Protein AF-A0A7T9HFQ9-F1 (afdb_monomer)

Secondary structure (DSSP, 8-state):
--S---B-----STT--SEEETTEEEEEE-SB-HHHHHHHHHHHHHHTTT-SEEEEEE-SB-S-HHHHHHHHHHHHHHHTTTEEEEE-

Sequence (88 aa):
MIPGEIGYEVQRGSSRPDIVVGDIAIEIKGPTDNQGLITIADKINRYSQHFEHIIVVLFEVQIFERFYNEWYEGIMRQYGDLVTIIRK

Solvent-accessible surface area (backbone atoms only — not comparable to full-atom values): 5248 Å² total; per-residue (Å²): 138,79,88,80,70,81,57,81,74,85,84,87,62,101,77,70,60,74,36,47,57,82,53,30,36,32,38,78,42,66,74,24,39,71,67,47,54,52,54,48,52,57,45,48,68,55,44,65,77,76,31,77,32,38,40,39,40,39,28,54,70,68,56,61,66,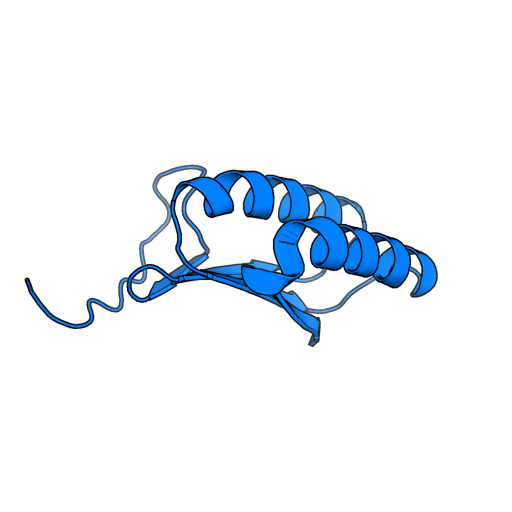68,60,52,48,58,51,49,55,52,47,44,72,78,36,50,93,39,48,4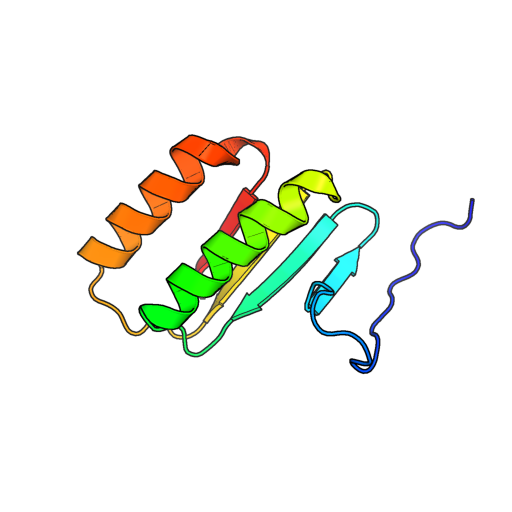7,82,45,81,90

Structure (mmCIF, N/CA/C/O backbone):
data_AF-A0A7T9HFQ9-F1
#
_entry.id   AF-A0A7T9HFQ9-F1
#
loop_
_atom_site.group_PDB
_atom_site.id
_atom_site.type_symbol
_atom_site.label_atom_id
_atom_site.label_alt_id
_atom_site.label_comp_id
_atom_site.label_asym_id
_atom_site.label_entity_id
_atom_site.label_seq_id
_atom_site.pdbx_PDB_ins_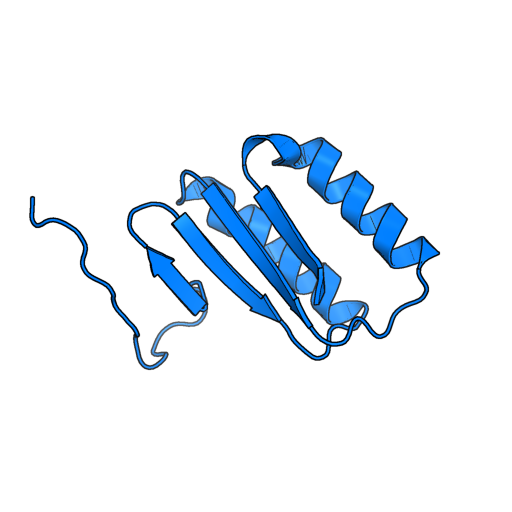code
_atom_site.Cartn_x
_atom_site.Cartn_y
_atom_site.Cartn_z
_atom_site.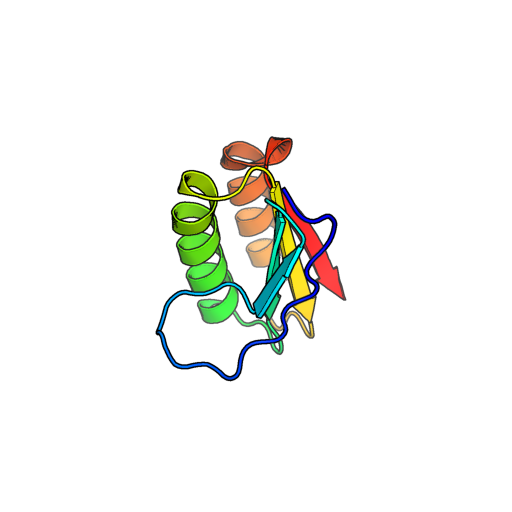occupancy
_atom_site.B_iso_or_equiv
_atom_site.auth_seq_id
_atom_site.auth_comp_id
_atom_site.auth_asym_id
_atom_site.auth_atom_id
_atom_site.pdbx_PDB_model_num
ATOM 1 N N . MET A 1 1 ? -25.867 -6.704 15.617 1.00 41.47 1 MET A N 1
ATOM 2 C CA . MET A 1 1 ? -24.440 -6.965 15.353 1.00 41.47 1 MET A CA 1
ATOM 3 C C . MET A 1 1 ? -24.363 -8.368 14.777 1.00 41.47 1 MET A C 1
ATOM 5 O O . MET A 1 1 ? -24.719 -9.302 15.484 1.00 41.47 1 MET A O 1
ATOM 9 N N . ILE A 1 2 ? -24.073 -8.502 13.483 1.00 43.91 2 ILE A N 1
ATOM 10 C CA . ILE A 1 2 ? -23.949 -9.804 12.811 1.00 43.91 2 ILE A CA 1
ATOM 11 C C . ILE A 1 2 ? -22.450 -10.007 12.538 1.00 43.91 2 ILE A C 1
ATOM 13 O O . ILE A 1 2 ? -21.834 -9.088 11.999 1.00 43.91 2 ILE A O 1
ATOM 17 N N . PRO A 1 3 ? -21.838 -11.133 12.942 1.00 48.28 3 PRO A N 1
ATOM 18 C CA . PRO A 1 3 ? -20.415 -11.381 12.725 1.00 48.28 3 PRO A CA 1
ATOM 19 C C . PRO A 1 3 ? -20.108 -11.648 11.245 1.00 48.28 3 PRO A C 1
ATOM 21 O O . PRO A 1 3 ? -20.732 -12.517 10.642 1.00 48.28 3 PRO A O 1
ATOM 24 N N . GLY A 1 4 ? -19.099 -10.958 10.704 1.00 53.91 4 GLY A N 1
ATOM 25 C CA . GLY A 1 4 ? -18.314 -11.426 9.555 1.00 53.91 4 GLY A CA 1
ATOM 26 C C . GLY A 1 4 ? -19.019 -11.444 8.199 1.00 53.91 4 GLY A C 1
ATOM 27 O O . GLY A 1 4 ? -19.008 -12.469 7.520 1.00 53.91 4 GLY A O 1
ATOM 28 N N . GLU A 1 5 ? -19.590 -10.320 7.769 1.00 51.84 5 GLU A N 1
ATOM 29 C CA . GLU A 1 5 ? -20.048 -10.185 6.386 1.00 51.84 5 GLU A CA 1
ATOM 30 C C . GLU A 1 5 ? -18.823 -10.060 5.455 1.00 51.84 5 GLU A C 1
ATOM 32 O O . GLU A 1 5 ? -18.193 -9.010 5.363 1.00 51.84 5 GLU A O 1
ATOM 37 N N . ILE A 1 6 ? -18.433 -11.160 4.799 1.00 59.16 6 ILE A N 1
ATOM 38 C CA . ILE A 1 6 ? -17.476 -11.125 3.683 1.00 59.16 6 ILE A CA 1
ATOM 39 C C . ILE A 1 6 ? -18.253 -10.627 2.461 1.00 59.16 6 ILE A C 1
ATOM 41 O O . ILE A 1 6 ? -18.919 -11.405 1.777 1.00 59.16 6 ILE A O 1
ATOM 45 N N . GLY A 1 7 ? -18.208 -9.319 2.220 1.00 56.47 7 GLY A N 1
ATOM 46 C CA . GLY A 1 7 ? -18.822 -8.687 1.056 1.00 56.47 7 GLY A CA 1
ATOM 47 C C . GLY A 1 7 ? -17.816 -8.527 -0.081 1.00 56.47 7 GLY A C 1
ATOM 48 O O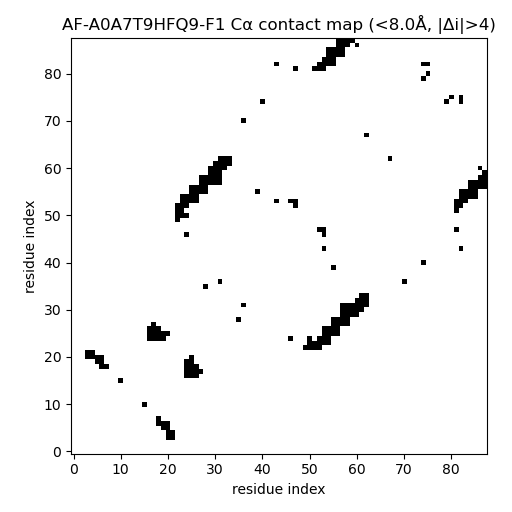 . GLY A 1 7 ? -16.810 -7.843 0.078 1.00 56.47 7 GLY A O 1
ATOM 49 N N . TYR A 1 8 ? -18.093 -9.118 -1.243 1.00 57.00 8 TYR A N 1
ATOM 50 C CA . TYR A 1 8 ? -17.507 -8.676 -2.510 1.00 57.00 8 TYR A CA 1
ATOM 51 C C . TYR A 1 8 ? -18.577 -7.870 -3.247 1.00 57.00 8 TYR A C 1
ATOM 53 O O . TYR A 1 8 ? -19.661 -8.373 -3.540 1.00 57.00 8 TYR A O 1
ATOM 61 N N . GLU A 1 9 ? -18.314 -6.593 -3.503 1.00 49.28 9 GLU A N 1
ATOM 62 C CA . GLU A 1 9 ? -19.307 -5.695 -4.089 1.00 49.28 9 GLU A CA 1
ATOM 63 C C . GLU A 1 9 ? -18.908 -5.330 -5.521 1.00 49.28 9 GLU A C 1
ATOM 65 O O . GLU A 1 9 ? -17.801 -4.861 -5.786 1.00 49.28 9 GLU A O 1
ATOM 70 N N . VAL A 1 10 ? -19.820 -5.541 -6.474 1.00 50.03 10 VAL A N 1
ATOM 71 C CA . VAL A 1 10 ? -19.643 -5.069 -7.852 1.00 50.03 10 VAL A CA 1
ATOM 72 C C . VAL A 1 10 ? -19.651 -3.537 -7.826 1.00 50.03 10 VAL A C 1
ATOM 74 O O . VAL A 1 10 ? -20.667 -2.933 -7.482 1.00 50.03 10 VAL A O 1
ATOM 77 N N . GLN A 1 11 ? -18.511 -2.921 -8.165 1.00 46.56 11 GLN A N 1
ATOM 78 C CA . GLN A 1 11 ? -18.243 -1.483 -8.030 1.00 46.56 11 GLN A CA 1
ATOM 79 C C . GLN A 1 11 ? -19.395 -0.604 -8.549 1.00 46.56 11 GLN A C 1
ATOM 81 O O . GLN A 1 11 ? -19.670 -0.552 -9.748 1.00 46.56 11 GLN A O 1
ATOM 86 N N . ARG A 1 12 ? -20.040 0.147 -7.645 1.00 44.28 12 ARG A N 1
ATOM 87 C CA . ARG A 1 12 ? -20.972 1.239 -7.996 1.00 44.28 12 ARG A CA 1
ATOM 88 C C . ARG A 1 12 ? -20.600 2.600 -7.388 1.00 44.28 12 ARG A C 1
ATOM 90 O O . ARG A 1 12 ? -21.363 3.550 -7.524 1.00 44.28 12 ARG A O 1
ATOM 97 N N . GLY A 1 13 ? -19.421 2.732 -6.772 1.00 45.84 13 GLY A N 1
ATOM 98 C CA . GLY A 1 13 ? -18.920 4.001 -6.226 1.00 45.84 13 GLY A CA 1
ATOM 99 C C . GLY A 1 13 ? -17.392 4.095 -6.252 1.00 45.84 13 GLY A C 1
ATOM 100 O O . GLY A 1 13 ? -16.702 3.112 -6.004 1.00 45.84 13 GLY A O 1
ATOM 101 N N . SER A 1 14 ? -16.860 5.285 -6.537 1.00 53.19 14 SER A N 1
ATOM 102 C CA . SER A 1 14 ? -15.458 5.545 -6.919 1.00 53.19 14 SER A CA 1
ATOM 103 C C . SER A 1 14 ? -14.408 5.469 -5.793 1.00 53.19 14 SER A C 1
ATOM 105 O O . SER A 1 14 ? -13.291 5.957 -5.961 1.00 53.19 14 SER A O 1
ATOM 107 N N . SER A 1 15 ? -14.733 4.909 -4.623 1.00 64.69 15 SER A N 1
ATOM 108 C CA . SER A 1 15 ? -13.888 5.073 -3.429 1.00 64.69 15 SER A CA 1
ATOM 109 C C . SER A 1 15 ? -13.864 3.893 -2.449 1.00 64.69 15 SER A C 1
ATOM 111 O O . SER A 1 15 ? -13.276 4.037 -1.377 1.00 64.69 15 SER A O 1
ATOM 113 N N . ARG A 1 16 ? -14.486 2.750 -2.749 1.00 82.19 16 ARG A N 1
ATOM 114 C CA . ARG A 1 16 ? -14.447 1.605 -1.821 1.00 82.19 16 ARG A CA 1
ATOM 115 C C . ARG A 1 16 ? -13.124 0.834 -1.971 1.00 82.19 16 ARG A C 1
ATOM 117 O O . ARG A 1 16 ? -12.654 0.742 -3.105 1.00 82.19 16 ARG A O 1
ATOM 124 N N . PRO A 1 17 ? -12.515 0.348 -0.869 1.00 91.69 17 PRO A N 1
ATOM 125 C CA . PRO A 1 17 ? -11.427 -0.628 -0.945 1.00 91.69 17 PRO A CA 1
ATOM 126 C C . PRO A 1 17 ? -11.860 -1.855 -1.750 1.00 91.69 17 PRO A C 1
ATOM 128 O O . PRO A 1 17 ? -13.056 -2.155 -1.807 1.00 91.69 17 PRO A O 1
ATOM 131 N N . ASP A 1 18 ? -10.909 -2.573 -2.343 1.00 93.12 18 ASP A N 1
ATOM 132 C CA . ASP A 1 18 ? -11.218 -3.767 -3.140 1.00 93.12 18 ASP A CA 1
ATOM 133 C C . ASP A 1 18 ? -11.879 -4.866 -2.300 1.00 93.12 18 ASP A C 1
ATOM 135 O O . ASP A 1 18 ? -12.791 -5.551 -2.768 1.00 93.12 18 ASP A O 1
ATOM 139 N N . ILE A 1 19 ? -11.433 -5.027 -1.050 1.00 93.44 19 ILE A N 1
ATOM 140 C CA . ILE A 1 19 ? -12.025 -5.943 -0.073 1.00 93.44 19 ILE A CA 1
ATOM 141 C C . ILE A 1 19 ? -12.117 -5.227 1.278 1.00 93.44 19 ILE A C 1
ATOM 143 O O . ILE A 1 19 ? -11.203 -4.509 1.684 1.00 93.44 19 ILE A O 1
ATOM 147 N N . VAL A 1 20 ? -13.216 -5.456 1.995 1.00 93.62 20 VAL A N 1
ATOM 148 C CA . VAL A 1 20 ? -13.401 -5.010 3.379 1.00 93.62 20 VAL A CA 1
ATOM 149 C C . VAL A 1 20 ? -13.708 -6.226 4.248 1.00 93.62 20 VAL A C 1
ATOM 151 O O . VAL A 1 20 ? -14.586 -7.022 3.913 1.00 93.62 20 VAL A O 1
ATOM 154 N N . VAL A 1 21 ? -12.982 -6.378 5.357 1.00 90.56 21 VAL A N 1
ATOM 155 C CA . VAL A 1 21 ? -13.218 -7.429 6.359 1.00 90.56 21 VAL A CA 1
ATOM 156 C C . VAL A 1 21 ? -13.301 -6.774 7.733 1.00 90.56 21 VAL A C 1
ATOM 158 O O . VAL A 1 21 ? -12.279 -6.420 8.316 1.00 90.56 21 VAL A O 1
ATOM 161 N N . GLY A 1 22 ? -14.518 -6.595 8.252 1.00 91.19 22 GLY A N 1
ATOM 162 C CA . GLY A 1 22 ? -14.727 -5.768 9.446 1.00 91.19 22 GLY A CA 1
ATOM 163 C C . GLY A 1 22 ? -14.232 -4.339 9.203 1.00 91.19 22 GLY A C 1
ATOM 164 O O . GLY A 1 22 ? -14.540 -3.761 8.164 1.00 91.19 22 GLY A O 1
ATOM 165 N N . ASP A 1 23 ? -13.416 -3.813 10.116 1.00 92.50 23 ASP A N 1
ATOM 166 C CA . ASP A 1 23 ? -12.809 -2.476 10.014 1.00 92.50 23 ASP A CA 1
ATOM 167 C C . ASP A 1 23 ? -11.428 -2.482 9.331 1.00 92.50 23 ASP A C 1
ATOM 169 O O . ASP A 1 23 ? -10.637 -1.552 9.495 1.00 92.50 23 ASP A O 1
ATOM 173 N N . ILE A 1 24 ? -11.134 -3.522 8.540 1.00 95.38 24 ILE A N 1
ATOM 174 C CA . ILE A 1 24 ? -9.899 -3.645 7.758 1.00 95.38 24 ILE A CA 1
ATOM 175 C C . ILE A 1 24 ? -10.194 -3.394 6.279 1.00 95.38 24 ILE A C 1
ATOM 177 O O . ILE A 1 24 ? -10.969 -4.128 5.656 1.00 95.38 24 ILE A O 1
ATOM 181 N N . ALA A 1 25 ? -9.519 -2.401 5.700 1.00 96.69 25 ALA A N 1
ATOM 182 C CA . ALA A 1 25 ? -9.492 -2.182 4.257 1.00 96.69 25 ALA A CA 1
ATOM 183 C C . ALA A 1 25 ? -8.351 -2.976 3.619 1.00 96.69 25 ALA A C 1
ATOM 185 O O . ALA A 1 25 ? -7.212 -2.917 4.081 1.00 96.69 25 ALA A O 1
ATOM 186 N N . ILE A 1 26 ? -8.635 -3.678 2.526 1.00 97.25 26 ILE A N 1
ATOM 187 C CA . ILE A 1 26 ? -7.624 -4.361 1.723 1.00 97.25 26 ILE A CA 1
ATOM 188 C C . ILE A 1 26 ? -7.680 -3.803 0.307 1.00 97.25 26 ILE A C 1
ATOM 190 O O . ILE A 1 26 ? -8.727 -3.793 -0.341 1.00 97.25 26 ILE A O 1
ATOM 194 N N . GLU A 1 27 ? -6.530 -3.346 -0.160 1.00 96.88 27 GLU A N 1
ATOM 195 C CA . GLU A 1 27 ? -6.350 -2.709 -1.455 1.00 96.88 27 GLU A CA 1
ATOM 196 C C . GLU A 1 27 ? -5.319 -3.495 -2.265 1.00 96.88 27 GLU A C 1
ATOM 198 O O . GLU A 1 27 ? -4.241 -3.827 -1.766 1.00 96.88 27 GLU A O 1
ATOM 203 N N . ILE A 1 28 ? -5.648 -3.807 -3.514 1.00 96.38 28 ILE A N 1
ATOM 204 C CA . ILE A 1 28 ? -4.856 -4.671 -4.382 1.00 96.38 28 ILE A CA 1
ATOM 205 C C . ILE A 1 28 ? -4.490 -3.896 -5.645 1.00 96.38 28 ILE A C 1
ATOM 207 O O . ILE A 1 28 ? -5.346 -3.444 -6.402 1.00 96.38 28 ILE A O 1
ATOM 211 N N . LYS A 1 29 ? -3.190 -3.794 -5.929 1.00 95.88 29 LYS A N 1
ATOM 212 C CA . LYS A 1 29 ? -2.688 -3.097 -7.115 1.00 95.88 29 LYS A CA 1
ATOM 213 C C . LYS A 1 29 ? -1.688 -3.948 -7.880 1.00 95.88 29 LYS A C 1
ATOM 215 O O . LYS A 1 29 ? -0.760 -4.488 -7.296 1.00 95.88 29 LYS A O 1
ATOM 220 N N . GLY A 1 30 ? -1.872 -4.047 -9.195 1.00 93.50 30 GLY A N 1
ATOM 221 C CA . GLY A 1 30 ? -0.971 -4.767 -10.091 1.00 93.50 30 GLY A CA 1
ATOM 222 C C . GLY A 1 30 ? -1.359 -4.615 -11.568 1.00 93.50 30 GLY A C 1
ATOM 223 O O . GLY A 1 30 ? -2.559 -4.617 -11.854 1.00 93.50 30 GLY A O 1
ATOM 224 N N . PRO A 1 31 ? -0.395 -4.481 -12.498 1.00 96.44 31 PRO A N 1
ATOM 225 C CA . PRO A 1 31 ? 1.009 -4.150 -12.242 1.00 96.44 31 PRO A CA 1
ATOM 226 C C . PRO A 1 31 ? 1.153 -2.775 -11.572 1.00 96.44 31 PRO A C 1
ATOM 228 O O . PRO A 1 31 ? 0.285 -1.905 -11.705 1.00 96.44 31 PRO A O 1
ATOM 231 N N . THR A 1 32 ? 2.224 -2.595 -10.799 1.00 97.56 32 THR A N 1
ATOM 232 C CA . THR A 1 32 ? 2.416 -1.404 -9.958 1.00 97.56 32 THR A CA 1
ATOM 233 C C . THR A 1 32 ? 3.569 -0.557 -10.479 1.00 97.56 32 THR A C 1
ATOM 235 O O . THR A 1 32 ? 4.736 -0.897 -10.295 1.00 97.56 32 THR A O 1
ATOM 238 N N . ASP A 1 33 ? 3.240 0.573 -11.096 1.00 97.06 33 ASP A N 1
ATOM 239 C CA . ASP A 1 33 ? 4.189 1.594 -11.536 1.00 97.06 33 ASP A CA 1
ATOM 240 C C . ASP A 1 33 ? 4.244 2.787 -10.553 1.00 97.06 33 ASP A C 1
ATOM 242 O O . ASP A 1 33 ? 3.636 2.769 -9.477 1.00 97.06 33 ASP A O 1
ATOM 246 N N . ASN A 1 34 ? 4.981 3.846 -10.914 1.00 95.94 34 ASN A N 1
ATOM 247 C CA . ASN A 1 34 ? 5.101 5.051 -10.081 1.00 95.94 34 ASN A CA 1
ATOM 248 C C . ASN A 1 34 ? 3.739 5.702 -9.812 1.00 95.94 34 ASN A C 1
ATOM 250 O O . ASN A 1 34 ? 3.461 6.122 -8.689 1.00 95.94 34 ASN A O 1
ATOM 254 N N . GLN A 1 35 ? 2.878 5.768 -10.830 1.00 96.44 35 GLN A N 1
ATOM 255 C CA . GLN A 1 35 ? 1.539 6.324 -10.673 1.00 96.44 35 GLN A CA 1
ATOM 256 C C . GLN A 1 35 ? 0.696 5.447 -9.740 1.00 96.44 35 GLN A C 1
ATOM 258 O O . GLN A 1 35 ? -0.043 5.972 -8.908 1.00 96.44 35 GLN A O 1
ATOM 263 N N . GLY A 1 36 ? 0.854 4.125 -9.825 1.00 96.75 36 GLY A N 1
ATOM 264 C CA . GLY A 1 36 ? 0.278 3.152 -8.909 1.00 96.75 36 GLY A CA 1
ATOM 265 C C . GLY A 1 36 ? 0.619 3.469 -7.457 1.00 96.75 36 GLY A C 1
ATOM 266 O O . GLY A 1 36 ? -0.297 3.641 -6.654 1.00 96.75 36 GLY A O 1
ATOM 267 N N . LEU A 1 37 ? 1.899 3.646 -7.126 1.00 97.56 37 LEU A N 1
ATOM 268 C CA . LEU A 1 37 ? 2.312 3.994 -5.760 1.00 97.56 37 LEU A CA 1
ATOM 269 C C . LEU A 1 37 ? 1.749 5.334 -5.267 1.00 97.56 37 LEU A C 1
ATOM 271 O O . LEU A 1 37 ? 1.357 5.436 -4.102 1.00 97.56 37 LEU A O 1
ATOM 275 N N . ILE A 1 38 ? 1.656 6.340 -6.141 1.00 97.00 38 ILE A N 1
ATOM 276 C CA . ILE A 1 38 ? 1.027 7.630 -5.808 1.00 97.00 38 ILE A CA 1
ATOM 277 C C . ILE A 1 38 ? -0.449 7.418 -5.459 1.00 97.00 38 ILE A C 1
ATOM 279 O O . ILE A 1 38 ? -0.902 7.837 -4.397 1.00 97.00 38 ILE A O 1
ATOM 283 N N . THR A 1 39 ? -1.191 6.693 -6.303 1.00 96.12 39 THR A N 1
ATOM 284 C CA . THR A 1 39 ? -2.616 6.433 -6.045 1.00 96.12 39 THR A CA 1
ATOM 285 C C . THR A 1 39 ? -2.848 5.613 -4.777 1.00 96.12 39 THR A C 1
ATOM 287 O O . THR A 1 39 ? -3.849 5.819 -4.093 1.00 96.12 39 THR A O 1
ATOM 290 N N . ILE A 1 40 ? -1.923 4.715 -4.430 1.00 97.44 40 ILE A N 1
ATOM 291 C CA . ILE A 1 40 ? -1.988 3.955 -3.180 1.00 97.44 40 ILE A CA 1
ATOM 292 C C . ILE A 1 40 ? -1.790 4.870 -1.975 1.00 97.44 40 ILE A C 1
ATOM 294 O O . ILE A 1 40 ? -2.541 4.749 -1.011 1.00 97.44 40 ILE A O 1
ATOM 298 N N . ALA A 1 41 ? -0.848 5.814 -2.026 1.00 97.50 41 ALA A N 1
ATOM 299 C CA . ALA A 1 41 ? -0.680 6.792 -0.953 1.00 97.50 41 ALA A CA 1
ATOM 300 C C . ALA A 1 41 ? -1.957 7.634 -0.749 1.00 97.50 41 ALA A C 1
ATOM 302 O O . ALA A 1 41 ? -2.424 7.786 0.380 1.00 97.50 41 ALA A O 1
ATOM 303 N N . ASP A 1 42 ? -2.589 8.091 -1.836 1.00 96.62 42 ASP A N 1
ATOM 304 C CA . ASP A 1 42 ? -3.859 8.829 -1.769 1.00 96.62 42 ASP A CA 1
ATOM 305 C C . ASP A 1 42 ? -4.997 7.996 -1.161 1.00 96.62 42 ASP A C 1
ATOM 307 O O . ASP A 1 42 ? -5.851 8.519 -0.436 1.00 96.62 42 ASP A O 1
ATOM 311 N N . LYS A 1 43 ? -5.028 6.692 -1.457 1.00 96.06 43 LYS A N 1
ATOM 312 C CA . LYS A 1 43 ? -5.993 5.757 -0.872 1.0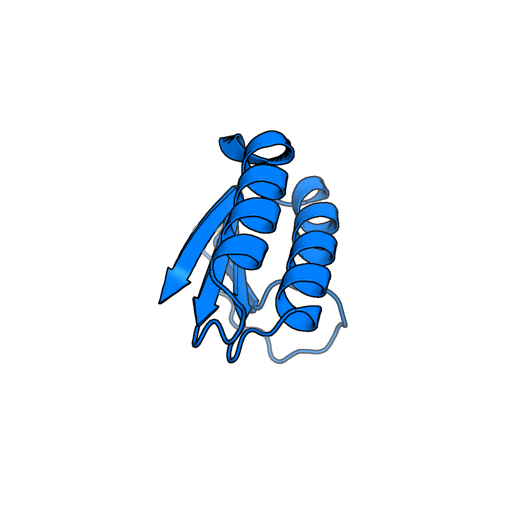0 96.06 43 LYS A CA 1
ATOM 313 C C . LYS A 1 43 ? -5.726 5.524 0.609 1.00 96.06 43 LYS A C 1
ATOM 315 O O . LYS A 1 43 ? -6.669 5.631 1.386 1.00 96.06 43 LYS A O 1
ATOM 320 N N . ILE A 1 44 ? -4.474 5.298 1.011 1.00 97.50 44 ILE A N 1
ATOM 321 C CA . ILE A 1 44 ? -4.082 5.163 2.423 1.00 97.50 44 ILE A CA 1
ATOM 322 C C . ILE A 1 44 ? -4.537 6.393 3.217 1.00 97.50 44 ILE A C 1
ATOM 324 O O . ILE A 1 44 ? -5.221 6.233 4.225 1.00 97.50 44 ILE A O 1
ATOM 328 N N . ASN A 1 45 ? -4.270 7.606 2.718 1.00 96.12 45 ASN A N 1
ATOM 329 C CA . ASN A 1 45 ? -4.690 8.860 3.360 1.00 96.12 45 ASN A CA 1
ATOM 330 C C . ASN A 1 45 ? -6.208 8.951 3.582 1.00 96.12 45 ASN A C 1
ATOM 332 O O . ASN A 1 45 ? -6.675 9.575 4.536 1.00 96.12 45 ASN A O 1
ATOM 336 N N . ARG A 1 46 ? -6.993 8.383 2.663 1.00 94.62 46 ARG A N 1
ATOM 337 C CA . ARG A 1 46 ? -8.456 8.391 2.733 1.00 94.62 46 ARG A CA 1
ATOM 338 C C . ARG A 1 46 ? -8.967 7.295 3.661 1.00 94.62 46 ARG A C 1
ATOM 340 O O . ARG A 1 46 ? -9.828 7.544 4.496 1.00 94.62 46 ARG A O 1
ATOM 347 N N . TYR A 1 47 ? -8.433 6.086 3.524 1.00 95.38 47 TYR A N 1
ATOM 348 C CA . TYR A 1 47 ? -8.837 4.923 4.308 1.00 95.38 47 TYR A CA 1
ATOM 349 C C . TYR A 1 47 ? -8.443 5.063 5.777 1.00 95.38 47 TYR A C 1
ATOM 351 O O . TYR A 1 47 ? -9.185 4.597 6.636 1.00 95.38 47 TYR A O 1
ATOM 359 N N . SER A 1 48 ? -7.376 5.803 6.089 1.00 95.62 48 SER A N 1
ATOM 360 C CA . SER A 1 48 ? -6.956 6.044 7.472 1.00 95.62 48 SER A CA 1
ATOM 361 C C . SER A 1 48 ? -7.972 6.822 8.310 1.00 95.62 48 SER A C 1
ATOM 363 O O . SER A 1 48 ? -7.831 6.905 9.523 1.00 95.62 48 SER A O 1
ATOM 365 N N . GLN A 1 49 ? -8.978 7.431 7.677 1.00 94.19 49 GLN A N 1
ATOM 366 C CA . GLN A 1 49 ? -10.065 8.140 8.358 1.00 94.19 49 GLN A CA 1
ATOM 367 C C . GLN A 1 49 ? -11.266 7.235 8.670 1.00 94.19 49 GLN A C 1
ATOM 369 O O . GLN A 1 49 ? -12.199 7.673 9.341 1.00 94.19 49 GLN A O 1
ATOM 374 N N . HIS A 1 50 ? -11.281 6.008 8.143 1.00 94.12 50 HIS A N 1
ATOM 375 C CA . HIS A 1 50 ? -12.467 5.149 8.123 1.00 94.12 50 HIS A CA 1
ATOM 376 C C . HIS A 1 50 ? -12.213 3.710 8.578 1.00 94.12 50 HIS A C 1
ATOM 378 O O . HIS A 1 50 ? -13.176 3.032 8.917 1.00 94.12 50 HIS A O 1
ATOM 384 N N . PHE A 1 51 ? -10.962 3.247 8.576 1.00 94.94 51 PHE A N 1
ATOM 385 C CA . PHE A 1 51 ? -10.594 1.865 8.881 1.00 94.94 51 PHE A CA 1
ATOM 386 C C . PHE A 1 51 ? -9.550 1.820 9.996 1.00 94.94 51 PHE A C 1
ATOM 388 O O . PHE A 1 51 ? -8.653 2.663 10.041 1.00 94.94 51 PHE A O 1
ATOM 395 N N . GLU A 1 52 ? -9.662 0.824 10.875 1.00 96.25 52 GLU A N 1
ATOM 396 C CA . GLU A 1 52 ? -8.711 0.592 11.970 1.00 96.25 52 GLU A CA 1
ATOM 397 C C . GLU A 1 52 ? -7.395 -0.010 11.478 1.00 96.25 52 GLU A C 1
ATOM 399 O O . GLU A 1 52 ? -6.378 0.122 12.153 1.00 96.25 52 GLU A O 1
ATOM 404 N N . HIS A 1 53 ? -7.404 -0.665 10.312 1.00 98.19 53 HIS A N 1
ATOM 405 C CA . HIS A 1 53 ? -6.199 -1.188 9.674 1.00 98.19 53 HIS A CA 1
ATOM 406 C C . HIS A 1 53 ? -6.328 -1.206 8.153 1.00 98.19 53 HIS A C 1
ATOM 408 O O . HIS A 1 53 ? -7.419 -1.371 7.600 1.00 98.19 53 HIS A O 1
ATOM 414 N N . ILE A 1 54 ? -5.201 -1.068 7.460 1.00 98.44 54 ILE A N 1
ATOM 415 C CA . ILE A 1 54 ? -5.137 -1.080 5.998 1.00 98.44 54 ILE A CA 1
ATOM 416 C C . ILE A 1 54 ? -4.082 -2.090 5.555 1.00 98.44 54 ILE A C 1
ATOM 418 O O . ILE A 1 54 ? -2.925 -2.035 5.967 1.00 98.44 54 ILE A O 1
ATOM 422 N N . ILE A 1 55 ? -4.459 -2.993 4.658 1.00 98.56 55 ILE A N 1
ATOM 423 C CA . ILE A 1 55 ? -3.541 -3.920 4.000 1.00 98.56 55 ILE A CA 1
ATOM 424 C C . ILE A 1 55 ? -3.456 -3.528 2.531 1.00 98.56 55 ILE A C 1
ATOM 426 O O . ILE A 1 55 ? -4.460 -3.510 1.826 1.00 98.56 55 ILE A O 1
ATOM 430 N N . VAL A 1 56 ? -2.252 -3.248 2.047 1.00 98.44 56 VAL A N 1
ATOM 431 C CA . VAL A 1 56 ? -2.009 -3.019 0.624 1.00 98.44 56 VAL A CA 1
ATOM 432 C C . VAL A 1 56 ? -1.203 -4.174 0.064 1.00 98.44 56 VAL A C 1
ATOM 434 O O . VAL A 1 56 ? -0.136 -4.506 0.579 1.00 98.44 56 VAL A O 1
ATOM 437 N N . VAL A 1 57 ? -1.692 -4.759 -1.023 1.00 98.44 57 VAL A N 1
ATOM 438 C CA . VAL A 1 57 ? -1.011 -5.815 -1.766 1.00 98.44 57 VAL A CA 1
ATOM 439 C C . VAL A 1 57 ? -0.579 -5.268 -3.122 1.00 98.44 57 VAL A C 1
ATOM 441 O O . VAL A 1 57 ? -1.412 -4.874 -3.936 1.00 98.44 57 VAL A O 1
ATOM 444 N N . LEU A 1 58 ? 0.729 -5.243 -3.363 1.00 98.50 58 LEU A N 1
ATOM 445 C CA . LEU A 1 58 ? 1.344 -4.770 -4.599 1.00 98.50 58 LEU A CA 1
ATOM 446 C C . LEU A 1 58 ? 1.867 -5.961 -5.403 1.00 98.50 58 LEU A C 1
ATOM 448 O O 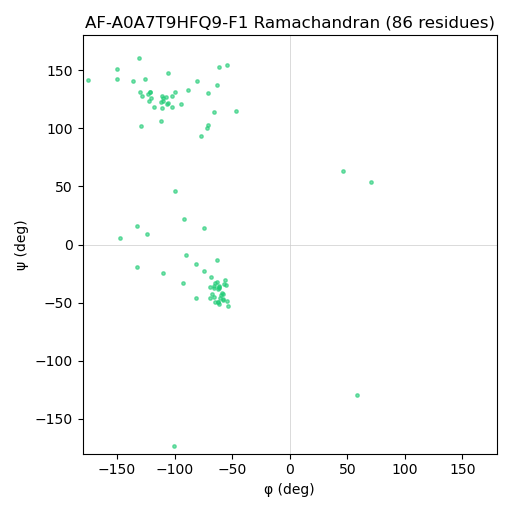. LEU A 1 58 ? 2.737 -6.685 -4.923 1.00 98.50 58 LEU A O 1
ATOM 452 N N . PHE A 1 59 ? 1.371 -6.127 -6.623 1.00 98.25 59 PHE A N 1
ATOM 453 C CA . PHE A 1 59 ? 1.828 -7.112 -7.600 1.00 98.25 59 PHE A CA 1
ATOM 454 C C . PHE A 1 59 ? 2.638 -6.440 -8.704 1.00 98.25 59 PHE A C 1
ATOM 456 O O . PHE A 1 59 ? 2.341 -5.301 -9.089 1.00 98.25 59 PHE A O 1
ATOM 463 N N . GLU A 1 60 ? 3.628 -7.169 -9.228 1.00 97.25 60 GLU A N 1
ATOM 464 C CA . GLU A 1 60 ? 4.449 -6.766 -10.379 1.00 97.25 60 GLU A CA 1
ATOM 465 C C . GLU A 1 60 ? 4.923 -5.311 -10.250 1.00 97.25 60 GLU A C 1
ATOM 467 O O . GLU A 1 60 ? 4.537 -4.425 -11.014 1.00 97.25 60 GLU A O 1
ATOM 472 N N . VAL A 1 61 ? 5.719 -5.043 -9.215 1.00 97.38 61 VAL A N 1
ATOM 473 C CA . VAL A 1 61 ? 6.259 -3.704 -8.954 1.00 97.38 61 VAL A CA 1
ATOM 474 C C . VAL A 1 61 ? 7.314 -3.363 -10.011 1.00 97.38 61 VAL A C 1
ATOM 476 O O . VAL A 1 61 ? 8.444 -3.847 -9.958 1.00 97.38 61 VAL A O 1
ATOM 479 N N . GLN A 1 62 ? 6.927 -2.526 -10.972 1.00 96.50 62 GLN A N 1
ATOM 480 C CA . GLN A 1 62 ? 7.680 -2.140 -12.170 1.00 96.50 62 GLN A CA 1
ATOM 481 C C . GLN A 1 62 ? 8.357 -0.772 -12.000 1.00 96.50 62 GLN A C 1
ATOM 483 O O . GLN A 1 62 ? 8.295 0.095 -12.871 1.00 96.50 62 GLN A O 1
ATOM 488 N N . ILE A 1 63 ? 9.003 -0.554 -10.858 1.00 95.81 63 ILE A N 1
ATOM 489 C CA . ILE A 1 63 ? 9.759 0.673 -10.580 1.00 95.81 63 ILE A CA 1
ATOM 490 C C . ILE A 1 63 ? 11.149 0.332 -10.059 1.00 95.81 63 ILE A C 1
ATOM 492 O O . ILE A 1 63 ? 11.387 -0.771 -9.567 1.00 95.81 63 ILE A O 1
ATOM 496 N N . PHE A 1 64 ? 12.078 1.287 -10.140 1.00 96.75 64 PHE A N 1
ATOM 497 C CA . PHE A 1 64 ? 13.394 1.090 -9.540 1.00 96.75 64 PHE A CA 1
ATOM 498 C C . PHE A 1 64 ? 13.275 0.926 -8.026 1.00 96.75 64 PHE A C 1
ATOM 500 O O . PHE A 1 64 ? 12.589 1.699 -7.357 1.00 96.75 64 PHE A O 1
ATOM 507 N N . GLU A 1 65 ? 14.026 -0.033 -7.491 1.00 97.06 65 GLU A N 1
ATOM 508 C CA . GLU A 1 65 ? 13.980 -0.417 -6.079 1.00 97.06 65 GLU A CA 1
ATOM 509 C C . GLU A 1 65 ? 14.217 0.764 -5.129 1.00 97.06 65 GLU A C 1
ATOM 511 O O . GLU A 1 65 ? 13.582 0.873 -4.087 1.00 97.06 65 GLU A O 1
ATOM 516 N N . ARG A 1 66 ? 15.078 1.709 -5.522 1.00 97.62 66 ARG A N 1
ATOM 517 C CA . ARG A 1 66 ? 15.306 2.939 -4.760 1.00 97.62 66 ARG A CA 1
ATOM 518 C C . ARG A 1 66 ? 14.019 3.747 -4.555 1.00 97.62 66 ARG A C 1
ATOM 520 O O . ARG A 1 66 ? 13.761 4.172 -3.437 1.00 97.62 66 ARG A O 1
ATOM 527 N N . PHE A 1 67 ? 13.224 3.949 -5.606 1.00 96.88 67 PHE A N 1
ATOM 528 C CA . PHE A 1 67 ? 11.977 4.716 -5.509 1.00 96.88 67 PHE A CA 1
ATOM 529 C C . PHE A 1 67 ?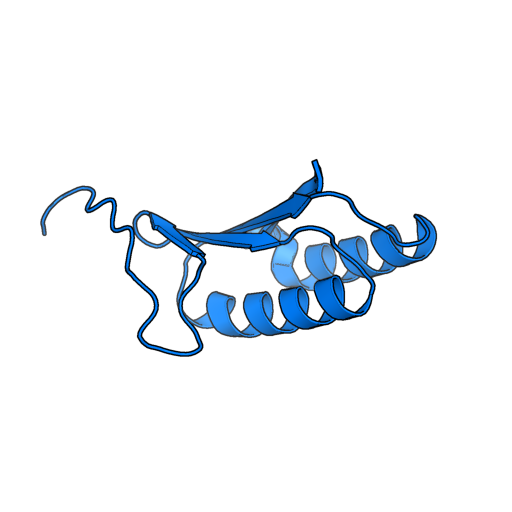 10.923 3.970 -4.695 1.00 96.88 67 PHE A C 1
ATOM 531 O O . PHE A 1 67 ? 10.203 4.590 -3.917 1.00 96.88 67 PHE A O 1
ATOM 538 N N . TYR A 1 68 ? 10.872 2.640 -4.827 1.00 98.12 68 TYR A N 1
ATOM 539 C CA . TYR A 1 68 ? 10.031 1.809 -3.970 1.00 98.12 68 TYR A CA 1
ATOM 540 C C . TYR A 1 68 ? 10.389 1.996 -2.492 1.00 98.12 68 TYR A C 1
ATOM 542 O O . TYR A 1 68 ? 9.502 2.232 -1.677 1.00 98.12 68 TYR A O 1
ATOM 550 N N . ASN A 1 69 ? 11.680 1.938 -2.155 1.00 98.38 69 ASN A N 1
ATOM 551 C CA . ASN A 1 69 ? 12.147 2.074 -0.777 1.00 98.38 69 ASN A CA 1
ATOM 552 C C . ASN A 1 69 ? 11.872 3.469 -0.211 1.00 98.38 69 ASN A C 1
ATOM 554 O O . ASN A 1 69 ? 11.345 3.571 0.891 1.00 98.38 69 ASN A O 1
ATOM 558 N N . GLU A 1 70 ? 12.151 4.532 -0.972 1.00 98.31 70 GLU A N 1
ATOM 559 C CA . GLU A 1 70 ? 11.840 5.909 -0.559 1.00 98.31 70 GLU A CA 1
ATOM 560 C C . GLU A 1 70 ? 10.334 6.081 -0.281 1.00 98.31 70 GLU A C 1
ATOM 562 O O . GLU A 1 70 ? 9.944 6.666 0.733 1.00 98.31 70 GLU A O 1
ATOM 567 N N . TRP A 1 71 ? 9.479 5.518 -1.141 1.00 98.19 71 TRP A N 1
ATOM 568 C CA . TRP A 1 71 ? 8.032 5.514 -0.934 1.00 98.19 71 TRP A CA 1
ATOM 569 C C . TRP A 1 71 ? 7.624 4.699 0.300 1.00 98.19 71 TRP A C 1
ATOM 571 O O . TRP A 1 71 ? 6.887 5.201 1.149 1.00 98.19 71 TRP A O 1
ATOM 581 N N . TYR A 1 72 ? 8.128 3.470 0.438 1.00 98.62 72 TYR A N 1
ATOM 582 C CA . TYR A 1 72 ? 7.810 2.572 1.549 1.00 98.62 72 TYR A CA 1
ATOM 583 C C . TYR A 1 72 ? 8.212 3.184 2.892 1.00 98.62 72 TYR A C 1
ATOM 585 O O . TYR A 1 72 ? 7.412 3.207 3.824 1.00 98.62 72 TYR A O 1
ATOM 593 N N . GLU A 1 73 ? 9.416 3.750 2.988 1.00 98.62 73 GLU A N 1
ATOM 594 C CA . GLU A 1 73 ? 9.879 4.464 4.179 1.00 98.62 73 GLU A CA 1
ATOM 595 C C . GLU A 1 73 ? 9.013 5.688 4.494 1.00 98.62 73 GLU A C 1
ATOM 597 O O . GLU A 1 73 ? 8.790 6.000 5.665 1.00 98.62 73 GLU A O 1
ATOM 602 N N . GLY A 1 74 ? 8.520 6.392 3.471 1.00 98.44 74 GLY A N 1
ATOM 603 C CA . GLY A 1 74 ? 7.554 7.477 3.633 1.00 98.44 74 GLY A CA 1
ATOM 604 C C . GLY A 1 74 ? 6.248 6.989 4.262 1.00 98.44 74 GLY A C 1
ATOM 605 O O . GLY A 1 74 ? 5.820 7.532 5.282 1.00 98.44 74 GLY A O 1
ATOM 606 N N . ILE A 1 75 ? 5.664 5.921 3.709 1.00 98.50 75 ILE A N 1
ATOM 607 C CA . ILE A 1 75 ? 4.427 5.322 4.226 1.00 98.50 75 ILE A CA 1
ATOM 608 C C . ILE A 1 75 ? 4.625 4.792 5.646 1.00 98.50 75 ILE A C 1
ATOM 610 O O . ILE A 1 75 ? 3.842 5.134 6.525 1.00 98.50 75 ILE A O 1
ATOM 614 N N . MET A 1 76 ? 5.668 4.004 5.913 1.00 98.50 76 MET A N 1
ATOM 615 C CA . MET A 1 76 ? 5.890 3.405 7.236 1.00 98.50 76 MET A CA 1
ATOM 616 C C . MET A 1 76 ? 6.175 4.445 8.319 1.00 98.50 76 MET A C 1
ATOM 618 O O . MET A 1 76 ? 5.758 4.278 9.460 1.00 98.50 76 MET A O 1
ATOM 622 N N . ARG A 1 77 ? 6.834 5.554 7.976 1.00 98.38 77 ARG A N 1
ATOM 623 C CA . ARG A 1 77 ? 7.061 6.660 8.915 1.00 98.38 77 ARG A CA 1
ATOM 624 C C . ARG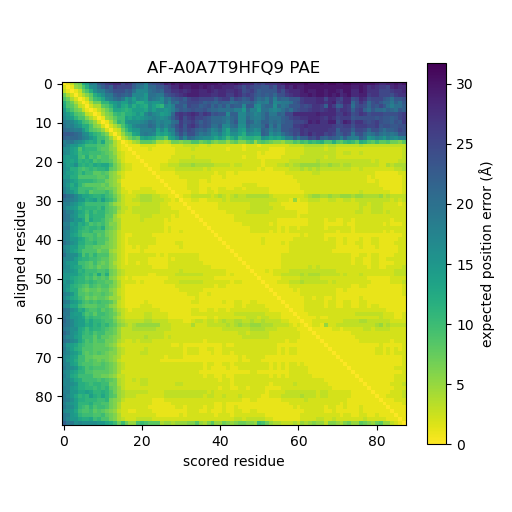 A 1 77 ? 5.768 7.352 9.332 1.00 98.38 77 ARG A C 1
ATOM 626 O O . ARG A 1 77 ? 5.676 7.818 10.461 1.00 98.38 77 ARG A O 1
ATOM 633 N N . GLN A 1 78 ? 4.809 7.466 8.417 1.00 97.81 78 GLN A N 1
ATOM 634 C CA . GLN A 1 78 ? 3.558 8.182 8.656 1.00 97.81 78 GLN A CA 1
ATOM 635 C C . GLN A 1 78 ? 2.435 7.268 9.167 1.00 97.81 78 GLN A C 1
ATOM 637 O O . GLN A 1 78 ? 1.598 7.709 9.949 1.00 97.81 78 GLN A O 1
ATOM 642 N N . TYR A 1 79 ? 2.421 6.009 8.731 1.00 98.06 79 TYR A N 1
ATOM 643 C CA . TYR A 1 79 ? 1.303 5.079 8.887 1.00 98.06 79 TYR A CA 1
ATOM 644 C C . TYR A 1 79 ? 1.721 3.692 9.395 1.00 98.06 79 TYR A C 1
ATOM 646 O O . TYR A 1 79 ? 0.943 2.751 9.272 1.00 98.06 79 TYR A O 1
ATOM 654 N N . GLY A 1 80 ? 2.930 3.530 9.940 1.00 97.25 80 GLY A N 1
ATOM 655 C CA . GLY A 1 80 ? 3.489 2.217 10.294 1.00 97.25 80 GLY A CA 1
ATOM 656 C C . GLY A 1 80 ? 2.636 1.377 11.252 1.00 97.25 80 GLY A C 1
ATOM 657 O O . GLY A 1 80 ? 2.625 0.157 11.126 1.00 97.25 80 GLY A O 1
ATOM 658 N N . ASP A 1 81 ? 1.874 2.016 12.143 1.00 97.69 81 ASP A N 1
ATOM 659 C CA . ASP A 1 81 ? 0.970 1.320 13.074 1.00 97.69 81 ASP A CA 1
ATOM 660 C C . ASP A 1 81 ? -0.377 0.929 12.437 1.00 97.69 81 ASP A C 1
ATOM 662 O O . ASP A 1 81 ? -1.099 0.099 12.980 1.00 97.69 81 ASP A O 1
ATOM 666 N N . LEU A 1 82 ? -0.718 1.526 11.291 1.00 97.94 82 LEU A N 1
ATOM 667 C CA . LEU A 1 82 ? -2.026 1.421 10.634 1.00 97.94 82 LEU A CA 1
ATOM 668 C C . LEU A 1 82 ? -1.986 0.619 9.325 1.00 97.94 82 LEU A C 1
ATOM 670 O O . LEU A 1 82 ? -3.012 0.127 8.857 1.00 97.94 82 LEU A O 1
ATOM 674 N N . VAL A 1 83 ? -0.823 0.547 8.676 1.00 98.56 83 VAL A N 1
ATOM 675 C CA . VAL A 1 83 ? -0.690 0.035 7.310 1.00 98.56 83 VAL A CA 1
ATOM 676 C C . VAL A 1 83 ? 0.268 -1.145 7.265 1.00 98.56 83 VAL A C 1
ATOM 678 O O . VAL A 1 83 ? 1.407 -1.073 7.714 1.00 98.56 83 VAL A O 1
ATOM 681 N N . THR A 1 84 ? -0.160 -2.223 6.615 1.00 98.69 84 THR A N 1
ATOM 682 C CA . THR A 1 84 ? 0.705 -3.331 6.203 1.00 98.69 84 THR A CA 1
ATOM 683 C C . THR A 1 84 ? 0.851 -3.335 4.687 1.00 98.69 84 THR A C 1
ATOM 685 O O . THR A 1 84 ? -0.140 -3.430 3.968 1.00 98.69 84 THR A O 1
ATOM 688 N N . ILE A 1 85 ? 2.090 -3.274 4.193 1.00 98.44 85 ILE A N 1
ATOM 689 C CA . ILE A 1 85 ? 2.392 -3.406 2.763 1.00 98.44 85 ILE A CA 1
ATOM 690 C C . ILE A 1 85 ? 2.917 -4.815 2.484 1.00 98.44 85 ILE A C 1
ATOM 692 O O . ILE A 1 85 ? 3.880 -5.268 3.103 1.00 98.44 85 ILE A O 1
ATOM 696 N N . ILE A 1 86 ? 2.311 -5.495 1.517 1.00 98.38 86 ILE A N 1
ATOM 697 C CA . ILE A 1 86 ? 2.724 -6.809 1.027 1.00 98.38 86 ILE A CA 1
ATOM 698 C C . ILE A 1 86 ? 3.109 -6.657 -0.445 1.00 98.38 86 ILE A C 1
ATOM 700 O O . ILE A 1 86 ? 2.269 -6.324 -1.273 1.00 98.38 86 ILE A O 1
ATOM 704 N N . ARG A 1 87 ? 4.367 -6.941 -0.790 1.00 96.81 87 ARG A N 1
ATOM 705 C CA . ARG A 1 87 ? 4.840 -6.993 -2.184 1.00 96.81 87 ARG A CA 1
ATOM 706 C C . ARG A 1 87 ? 4.898 -8.448 -2.666 1.00 96.81 87 ARG A C 1
ATOM 708 O O . ARG A 1 87 ? 5.432 -9.296 -1.944 1.00 96.81 87 ARG A O 1
ATOM 715 N N . LYS A 1 88 ? 4.337 -8.736 -3.843 1.00 92.38 88 LYS A N 1
ATOM 716 C CA . LYS A 1 88 ? 4.252 -10.068 -4.465 1.00 92.38 88 LYS A CA 1
ATOM 717 C C . LYS A 1 88 ? 4.727 -10.077 -5.912 1.00 92.38 88 LYS A C 1
ATOM 719 O O . LYS A 1 88 ? 4.508 -9.078 -6.635 1.00 92.38 88 LYS A O 1
#

Nearest PDB structures (foldseek):
  7thv-assembly1_E  TM=6.354E-01  e=5.726E-01  Saccharomyces cerevisiae
  7z6h-assembly1_E  TM=5.063E-01  e=6.995E-01  Homo sapiens
  2q5r-assembly2_D  TM=5.123E-01  e=6.543E-01  Staphylococcus aureus
  8amz-assembly1_W  TM=4.785E-01  e=5.726E-01  Spinacia oleracea
  2ph7-assembly2_B  TM=6.381E-01  e=2.033E+00  Archaeoglobus fulgidus DSM 4304

pLDDT: mean 88.68, std 17.4, range [41.47, 98.69]

Foldseek 3Di:
DDAWDFDQDDDPDDQAARTDTPLEGEHEDPPAEPVNLVVVVVNCVVSVVRGQAYEYEHENDPYPPVVVVVSVCVCCVVQVNHYDYHYD

Radius of gyration: 13.46 Å; Cα contacts (8 Å, |Δi|>4): 116; chains: 1; bounding box: 40×20×28 Å

Mean predicted aligned error: 6.3 Å